Protein AF-A0A852FKB3-F1 (afdb_monomer_lite)

Structure (mmCIF, N/CA/C/O backbone):
data_AF-A0A852FKB3-F1
#
_entry.id   AF-A0A852FKB3-F1
#
loop_
_atom_site.group_PDB
_atom_site.id
_atom_site.type_symbol
_atom_site.label_atom_id
_atom_site.label_alt_id
_atom_site.label_comp_id
_atom_site.label_asym_id
_atom_site.label_entity_id
_atom_site.label_seq_id
_atom_site.pdbx_PDB_ins_code
_atom_site.Cartn_x
_atom_site.Cartn_y
_atom_site.Cartn_z
_atom_site.occupancy
_atom_site.B_iso_or_equiv
_atom_site.auth_seq_id
_atom_site.auth_comp_id
_atom_site.auth_asym_id
_atom_site.auth_atom_id
_atom_site.pdbx_PDB_model_num
ATOM 1 N N . ASN A 1 1 ? 37.878 -16.060 6.866 1.00 50.75 1 ASN A N 1
ATOM 2 C CA . ASN A 1 1 ? 37.400 -15.681 5.515 1.00 50.75 1 ASN A CA 1
ATOM 3 C C . ASN A 1 1 ? 38.304 -16.117 4.361 1.00 50.75 1 ASN A C 1
ATOM 5 O O . ASN A 1 1 ? 37.855 -16.033 3.235 1.00 50.75 1 ASN A O 1
ATOM 9 N N . SER A 1 2 ? 39.530 -16.611 4.567 1.00 60.09 2 SER A N 1
ATOM 10 C CA . SER A 1 2 ? 40.421 -17.015 3.458 1.00 60.09 2 SER A CA 1
ATOM 11 C C . SER A 1 2 ? 40.068 -18.364 2.807 1.00 60.09 2 SER A C 1
ATOM 13 O O . SER A 1 2 ? 40.271 -18.538 1.611 1.00 60.09 2 SER A O 1
ATOM 15 N N . GLU A 1 3 ? 39.513 -19.315 3.564 1.00 57.53 3 GLU A N 1
ATOM 16 C CA . GLU A 1 3 ? 39.161 -20.655 3.058 1.00 57.53 3 GLU A CA 1
ATOM 17 C C . GLU A 1 3 ? 37.983 -20.648 2.070 1.00 57.53 3 GLU A C 1
ATOM 19 O O . GLU A 1 3 ? 38.011 -21.345 1.053 1.00 57.53 3 GLU A O 1
ATOM 24 N N . SER A 1 4 ? 36.963 -19.825 2.337 1.00 65.38 4 SER A N 1
ATOM 25 C CA . SER A 1 4 ? 35.819 -19.630 1.439 1.00 65.38 4 SER A CA 1
ATOM 26 C C . SER A 1 4 ? 36.245 -19.024 0.105 1.00 65.38 4 SER A C 1
ATOM 28 O O . SER A 1 4 ? 35.760 -19.437 -0.948 1.00 65.38 4 SER A O 1
ATOM 30 N N . ASP A 1 5 ? 37.193 -18.089 0.147 1.00 76.88 5 ASP A N 1
ATOM 31 C CA . ASP A 1 5 ? 37.686 -17.384 -1.033 1.00 76.88 5 ASP A CA 1
ATOM 32 C C . ASP A 1 5 ? 38.521 -18.315 -1.921 1.00 76.88 5 ASP A C 1
ATOM 34 O O . ASP A 1 5 ? 38.384 -18.287 -3.143 1.00 76.88 5 ASP A O 1
ATOM 38 N N . GLU A 1 6 ? 39.320 -19.205 -1.327 1.00 83.12 6 GLU A N 1
ATOM 39 C CA . GLU A 1 6 ? 40.062 -20.230 -2.070 1.00 83.12 6 GLU A CA 1
ATOM 40 C C . GLU A 1 6 ? 39.146 -21.284 -2.698 1.00 83.12 6 GLU A C 1
ATOM 42 O O . GLU A 1 6 ? 39.349 -21.686 -3.847 1.00 83.12 6 GLU A O 1
ATOM 47 N N . SER A 1 7 ? 38.091 -21.701 -1.990 1.00 85.62 7 SER A N 1
ATOM 48 C CA . SER A 1 7 ? 37.060 -22.560 -2.576 1.00 85.62 7 SER A CA 1
ATOM 49 C C . SER A 1 7 ? 36.382 -21.865 -3.762 1.00 85.62 7 SER A C 1
ATOM 51 O O . SER A 1 7 ? 36.273 -22.446 -4.843 1.00 85.62 7 SER A O 1
ATOM 53 N N . CYS A 1 8 ? 36.005 -20.594 -3.614 1.00 88.25 8 CYS A N 1
ATOM 54 C CA . CYS A 1 8 ? 35.387 -19.802 -4.676 1.00 88.25 8 CYS A CA 1
ATOM 55 C C . CYS A 1 8 ? 36.288 -19.698 -5.922 1.00 88.25 8 CYS A C 1
ATOM 57 O O . CYS A 1 8 ? 35.849 -20.010 -7.032 1.00 88.25 8 CYS A O 1
ATOM 59 N N . LYS A 1 9 ? 37.578 -19.375 -5.750 1.00 90.00 9 LYS A N 1
ATOM 60 C CA . LYS A 1 9 ? 38.551 -19.316 -6.857 1.00 90.00 9 LYS A CA 1
ATOM 61 C C . LYS A 1 9 ? 38.690 -20.641 -7.604 1.00 90.00 9 LYS A C 1
ATOM 63 O O . LYS A 1 9 ? 38.804 -20.634 -8.827 1.00 90.00 9 LYS A O 1
ATOM 68 N N . LYS A 1 10 ? 38.657 -21.781 -6.906 1.00 91.75 10 LYS A N 1
ATOM 69 C CA . LYS A 1 10 ? 38.712 -23.109 -7.546 1.00 91.75 10 LYS A CA 1
ATOM 70 C C . LYS A 1 10 ? 37.495 -23.374 -8.432 1.00 91.75 10 LYS A C 1
ATOM 72 O O . LYS A 1 10 ? 37.651 -23.882 -9.541 1.00 91.75 10 LYS A O 1
ATOM 77 N N . HIS A 1 11 ? 36.299 -22.999 -7.974 1.00 92.62 11 HIS A N 1
ATOM 78 C CA . HIS A 1 11 ? 35.081 -23.126 -8.778 1.00 92.62 11 HIS A CA 1
ATOM 79 C C . HIS A 1 11 ? 35.146 -22.239 -10.028 1.00 92.62 11 HIS 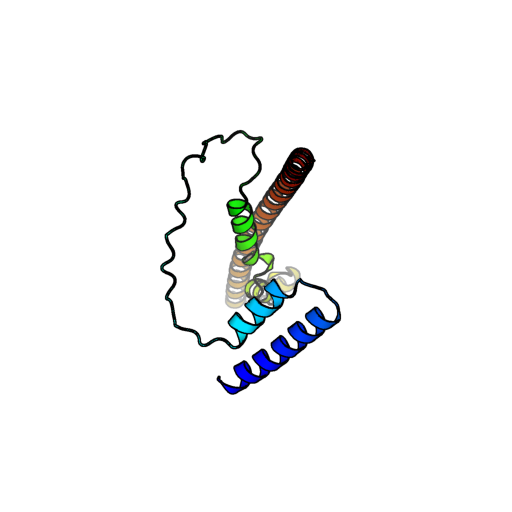A C 1
ATOM 81 O O . HIS A 1 11 ? 34.879 -22.717 -11.129 1.00 92.62 11 HIS A O 1
ATOM 87 N N . LEU A 1 12 ? 35.576 -20.984 -9.879 1.00 95.19 12 LEU A N 1
ATOM 88 C CA . LEU A 1 12 ? 35.768 -20.051 -10.995 1.00 95.19 12 LEU A CA 1
ATOM 89 C C . LEU A 1 12 ? 36.817 -20.552 -12.002 1.00 95.19 12 LEU A C 1
ATOM 91 O O . LEU A 1 12 ? 36.565 -20.523 -13.203 1.00 95.19 12 LEU A O 1
ATOM 95 N N . GLY A 1 13 ? 37.947 -21.096 -11.542 1.00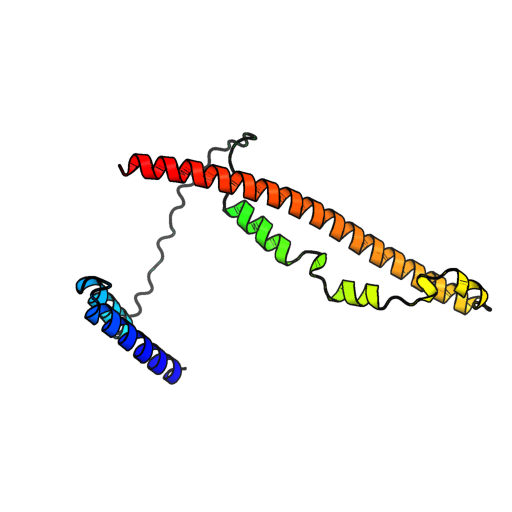 93.88 13 GLY A N 1
ATOM 96 C CA . GLY A 1 13 ? 38.963 -21.685 -12.423 1.00 93.88 13 GLY A CA 1
ATOM 97 C C . GLY A 1 13 ? 38.435 -22.862 -13.250 1.00 93.88 13 GLY A C 1
ATOM 98 O O . GLY A 1 13 ? 38.734 -22.979 -14.442 1.00 93.88 13 GLY A O 1
ATOM 99 N N . ARG A 1 14 ? 37.575 -23.699 -12.654 1.00 96.12 14 ARG A N 1
ATOM 100 C CA . ARG A 1 14 ? 36.894 -24.781 -13.378 1.00 96.12 14 ARG A CA 1
ATOM 101 C C . ARG A 1 14 ? 35.968 -24.241 -14.469 1.00 96.12 14 ARG A C 1
ATOM 103 O O . ARG A 1 14 ? 35.962 -24.787 -15.567 1.00 96.12 14 ARG A O 1
ATOM 110 N N . VAL A 1 15 ? 35.215 -23.175 -14.192 1.00 96.56 15 VAL A N 1
ATOM 111 C CA . VAL A 1 15 ? 34.335 -22.532 -15.186 1.00 96.56 15 VAL A CA 1
ATOM 112 C C . VAL A 1 15 ? 35.143 -21.983 -16.363 1.00 96.56 15 VAL A C 1
ATOM 114 O O . VAL A 1 15 ? 34.789 -22.252 -17.507 1.00 96.56 15 VAL A O 1
ATOM 117 N N . LEU A 1 16 ? 36.260 -21.296 -16.095 1.00 95.94 16 LEU A N 1
ATOM 118 C CA . LEU A 1 16 ? 37.134 -20.771 -17.152 1.00 95.94 16 LEU A CA 1
ATOM 119 C C . LEU A 1 16 ? 37.712 -21.886 -18.034 1.00 95.94 16 LEU A C 1
ATOM 121 O O . LEU A 1 16 ? 37.798 -21.716 -19.244 1.00 95.94 16 LEU A O 1
ATOM 125 N N . SER A 1 17 ? 38.050 -23.038 -17.449 1.00 95.38 17 SER A N 1
ATOM 126 C CA . SER A 1 17 ? 38.540 -24.205 -18.204 1.00 95.38 17 SER A CA 1
ATOM 127 C C . SER A 1 17 ? 37.458 -24.778 -19.127 1.00 95.38 17 SER A C 1
ATOM 129 O O . SER A 1 17 ? 37.714 -25.040 -20.295 1.00 95.38 17 SER A O 1
ATOM 131 N N . ILE A 1 18 ? 36.215 -24.888 -18.642 1.00 95.50 18 ILE A N 1
ATOM 132 C CA . ILE A 1 18 ? 35.078 -25.347 -19.460 1.00 95.50 18 ILE A CA 1
ATOM 133 C C . ILE A 1 18 ? 34.807 -24.382 -20.623 1.00 95.50 18 ILE A C 1
ATOM 135 O O . ILE A 1 18 ? 34.441 -24.814 -21.716 1.00 95.50 18 ILE A O 1
ATOM 139 N N . TRP A 1 19 ? 34.940 -23.074 -20.394 1.00 97.56 19 TRP A N 1
ATOM 140 C CA . TRP A 1 19 ? 34.755 -22.067 -21.440 1.00 97.56 19 TRP A CA 1
ATOM 141 C C . TRP A 1 19 ? 35.850 -22.105 -22.503 1.00 97.56 19 TRP A C 1
ATOM 143 O O . TRP A 1 19 ? 35.532 -21.915 -23.674 1.00 97.56 19 TRP A O 1
ATOM 153 N N . GLU A 1 20 ? 37.091 -22.399 -22.115 1.00 95.19 20 GLU A N 1
ATOM 154 C CA . GLU A 1 20 ? 38.206 -22.613 -23.044 1.00 95.19 20 GLU A CA 1
ATOM 155 C C . GLU A 1 20 ? 37.976 -23.861 -23.908 1.00 95.19 20 GLU A C 1
ATOM 157 O O . GLU A 1 20 ? 37.993 -23.777 -25.134 1.00 95.19 20 GLU A O 1
ATOM 162 N N . GLU A 1 21 ? 37.647 -24.998 -23.281 1.00 94.94 21 GLU A N 1
ATOM 163 C CA . GLU A 1 21 ? 37.381 -26.274 -23.968 1.00 94.94 21 GLU A CA 1
ATOM 164 C C . GLU A 1 21 ? 36.239 -26.181 -24.988 1.00 94.94 21 GLU A C 1
ATOM 166 O O . GLU A 1 21 ? 36.242 -26.874 -26.005 1.00 94.94 21 GLU A O 1
ATOM 171 N N . ARG A 1 22 ? 35.240 -25.339 -24.708 1.00 96.56 22 ARG A N 1
ATOM 172 C CA . ARG A 1 22 ? 34.060 -25.138 -25.562 1.00 96.56 22 ARG A CA 1
ATOM 173 C C . ARG A 1 22 ? 34.172 -23.926 -26.481 1.00 96.56 22 ARG A C 1
ATOM 175 O O . ARG A 1 22 ? 33.200 -23.626 -27.170 1.00 96.56 22 ARG A O 1
ATOM 182 N N . SER A 1 23 ? 35.307 -23.227 -26.458 1.00 90.81 23 SER A N 1
ATOM 183 C CA . SER A 1 23 ? 35.542 -21.999 -27.226 1.00 90.81 23 SER A CA 1
ATOM 184 C C . SER A 1 23 ? 34.408 -20.972 -27.070 1.00 90.81 23 SER A C 1
ATOM 186 O O . SER A 1 23 ? 33.965 -20.363 -28.037 1.00 90.81 23 SER A O 1
ATOM 188 N N . VAL A 1 24 ? 33.900 -20.804 -25.841 1.00 94.94 24 VAL A N 1
ATOM 189 C CA . VAL A 1 24 ? 32.808 -19.856 -25.527 1.00 94.94 24 VAL A CA 1
ATOM 190 C C . VAL A 1 24 ? 33.296 -18.410 -25.623 1.00 94.94 24 VAL A C 1
ATOM 192 O O . VAL A 1 24 ? 32.536 -17.518 -25.990 1.00 94.94 24 VAL A O 1
ATOM 195 N N . TYR A 1 25 ? 34.569 -18.191 -25.291 1.00 94.56 25 TYR A N 1
ATOM 196 C CA . TYR A 1 25 ? 35.255 -16.909 -25.377 1.00 94.56 25 TYR A CA 1
ATOM 197 C C . TYR A 1 25 ? 36.635 -17.097 -26.009 1.00 94.56 25 TYR A C 1
ATOM 199 O O . TYR A 1 25 ? 37.229 -18.171 -25.904 1.00 94.56 25 TYR A O 1
ATOM 207 N N . GLU A 1 26 ? 37.154 -16.030 -26.614 1.00 91.94 26 GLU A N 1
ATOM 208 C CA . GLU A 1 26 ? 38.517 -15.976 -27.147 1.00 91.94 26 GLU A CA 1
ATOM 209 C C . GLU A 1 26 ? 39.566 -16.181 -26.044 1.00 91.94 26 GLU A C 1
ATOM 211 O O . GLU A 1 26 ? 39.414 -15.691 -24.918 1.00 91.94 26 GLU A O 1
ATOM 216 N N . ASN A 1 27 ? 40.666 -16.859 -26.386 1.00 90.31 27 ASN A N 1
ATOM 217 C CA . ASN A 1 27 ? 41.734 -17.193 -25.435 1.00 90.31 27 ASN A CA 1
ATOM 218 C C . ASN A 1 27 ? 42.321 -15.948 -24.747 1.00 90.31 27 ASN A C 1
ATOM 220 O O . ASN A 1 27 ? 42.579 -15.974 -23.545 1.00 90.31 27 ASN A O 1
ATOM 224 N N . ASP A 1 28 ? 42.433 -14.826 -25.464 1.00 88.19 28 ASP A N 1
ATOM 225 C CA . ASP A 1 28 ? 42.941 -13.560 -24.918 1.00 88.19 28 ASP A CA 1
ATOM 226 C C . ASP A 1 28 ? 42.072 -13.008 -23.776 1.00 88.19 28 ASP A C 1
ATOM 228 O O . ASP A 1 28 ? 42.573 -12.365 -22.850 1.00 88.19 28 ASP A O 1
ATOM 232 N N . VAL A 1 29 ? 40.759 -13.255 -23.826 1.00 90.25 29 VAL A N 1
ATOM 233 C CA . VAL A 1 29 ? 39.810 -12.842 -22.783 1.00 90.25 29 VAL A CA 1
ATOM 234 C C . VAL A 1 29 ? 39.898 -13.790 -21.589 1.00 90.25 29 VAL A C 1
ATOM 236 O O . VAL A 1 29 ? 39.912 -13.344 -20.439 1.00 90.25 29 VAL A O 1
ATOM 239 N N . LEU A 1 30 ? 39.999 -15.097 -21.845 1.00 92.88 30 LEU A N 1
ATOM 240 C CA . LEU A 1 30 ? 40.124 -16.112 -20.797 1.00 92.88 30 LEU A CA 1
ATOM 241 C C . LEU A 1 30 ? 41.428 -15.956 -20.001 1.00 92.88 30 LEU A C 1
ATOM 243 O O . LEU A 1 30 ? 41.406 -16.064 -18.772 1.00 92.88 30 LEU A O 1
ATOM 247 N N . GLU A 1 31 ? 42.532 -15.602 -20.659 1.00 90.69 31 GLU A N 1
ATOM 248 C CA . GLU A 1 31 ? 43.812 -15.315 -20.003 1.00 90.69 31 GLU A CA 1
ATOM 249 C C . GLU A 1 31 ? 43.751 -14.070 -19.104 1.00 90.69 31 GLU A C 1
ATOM 251 O O . GLU A 1 31 ? 44.226 -14.101 -17.966 1.00 90.69 31 GLU A O 1
ATOM 256 N N . GLN A 1 32 ? 43.078 -12.996 -19.535 1.00 88.50 32 GLN A N 1
ATOM 257 C CA . GLN A 1 32 ? 42.864 -11.812 -18.688 1.00 88.50 32 GLN A CA 1
ATOM 258 C C . GLN A 1 32 ? 42.047 -12.140 -17.431 1.00 88.50 32 GLN A C 1
ATOM 260 O O . GLN A 1 32 ? 42.351 -11.652 -16.338 1.00 88.50 32 GLN A O 1
ATOM 265 N N . LEU A 1 33 ? 41.028 -12.995 -17.558 1.00 91.69 33 LEU A N 1
ATOM 266 C CA . LEU A 1 33 ? 40.205 -13.435 -16.430 1.00 91.69 33 LEU A CA 1
ATOM 267 C C . LEU A 1 33 ? 40.992 -14.327 -15.462 1.00 91.69 33 LEU A C 1
ATOM 269 O O . LEU A 1 33 ? 40.899 -14.137 -14.246 1.00 91.69 33 LEU A O 1
ATOM 273 N N . ARG A 1 34 ? 41.818 -15.248 -15.975 1.00 91.12 34 ARG A N 1
ATOM 274 C CA . ARG A 1 34 ? 42.749 -16.049 -15.160 1.00 91.12 34 ARG A CA 1
ATOM 275 C C . ARG A 1 34 ? 43.730 -15.156 -14.408 1.00 91.12 34 ARG A C 1
ATOM 277 O O . ARG A 1 34 ? 43.932 -15.342 -13.206 1.00 91.12 34 ARG A O 1
ATOM 284 N N . GLN A 1 35 ? 44.275 -14.142 -15.075 1.00 89.06 35 GLN A N 1
ATOM 285 C CA . GLN A 1 35 ? 45.179 -13.176 -14.461 1.00 89.06 35 GLN A CA 1
ATOM 286 C C . GLN A 1 35 ? 44.479 -12.316 -13.400 1.00 89.06 35 GLN A C 1
ATOM 288 O O . GLN A 1 35 ? 45.076 -12.016 -12.373 1.00 89.06 35 GLN A O 1
ATOM 293 N N . ALA A 1 36 ? 43.207 -11.959 -13.573 1.00 85.62 36 ALA A N 1
ATOM 294 C CA . ALA A 1 36 ? 42.441 -11.251 -12.546 1.00 85.62 36 ALA A CA 1
ATOM 295 C C . ALA A 1 36 ? 42.093 -12.135 -11.328 1.00 85.62 36 ALA A C 1
ATOM 297 O O . ALA A 1 36 ? 41.944 -11.622 -10.213 1.00 85.62 36 ALA A O 1
ATOM 298 N N . LEU A 1 37 ? 41.954 -13.449 -11.538 1.00 87.50 37 LEU A N 1
ATOM 299 C CA . LEU A 1 37 ? 41.587 -14.425 -10.510 1.00 87.50 37 LEU A CA 1
ATOM 300 C C . LEU A 1 37 ? 42.784 -14.872 -9.654 1.00 87.50 37 LEU A C 1
ATOM 302 O O . LEU A 1 37 ? 42.647 -15.013 -8.436 1.00 87.50 37 LEU A O 1
ATOM 306 N N . TYR A 1 38 ? 43.944 -15.074 -10.287 1.00 85.44 38 TYR A N 1
ATOM 307 C CA . TYR A 1 38 ? 45.161 -15.598 -9.652 1.00 85.44 38 TYR A CA 1
ATOM 308 C C . TYR A 1 38 ? 46.318 -14.598 -9.581 1.00 85.44 38 TYR A C 1
ATOM 310 O O . TYR A 1 38 ? 47.294 -14.844 -8.874 1.00 85.44 38 TYR A O 1
ATOM 318 N N . GLY A 1 39 ? 46.236 -13.481 -10.301 1.00 78.88 39 GLY A N 1
ATOM 319 C CA . GLY A 1 39 ? 47.260 -12.446 -10.277 1.00 78.88 39 GLY A CA 1
ATOM 320 C C . GLY A 1 39 ? 47.314 -11.739 -8.929 1.00 78.88 39 GLY A C 1
ATOM 321 O O . GLY A 1 39 ? 46.294 -11.466 -8.291 1.00 78.88 39 GLY A O 1
ATOM 322 N N . ASP A 1 40 ? 48.534 -11.429 -8.502 1.00 61.12 40 ASP A N 1
ATOM 323 C CA . ASP A 1 40 ? 48.782 -10.723 -7.255 1.00 61.12 40 ASP A CA 1
ATOM 324 C C . ASP A 1 40 ? 48.168 -9.315 -7.328 1.00 61.12 40 ASP A C 1
ATOM 326 O O . ASP A 1 40 ? 48.538 -8.482 -8.168 1.00 61.12 40 ASP A O 1
ATOM 330 N N . ARG A 1 41 ? 47.172 -9.048 -6.476 1.00 61.38 41 ARG A N 1
ATOM 331 C CA . ARG A 1 41 ? 46.507 -7.746 -6.427 1.00 61.38 41 ARG A CA 1
ATOM 332 C C . ARG A 1 41 ? 47.468 -6.741 -5.803 1.00 61.38 41 ARG A C 1
ATOM 334 O O . ARG A 1 41 ? 47.382 -6.445 -4.612 1.00 61.38 41 ARG A O 1
ATOM 341 N N . LYS A 1 42 ? 48.300 -6.088 -6.621 1.00 52.47 42 LYS A N 1
ATOM 342 C CA . LYS A 1 42 ? 48.744 -4.734 -6.269 1.00 52.47 42 LYS A CA 1
ATOM 343 C C . LYS A 1 42 ? 47.475 -3.910 -6.123 1.00 52.47 42 LYS A C 1
ATOM 345 O O . LYS A 1 42 ? 46.787 -3.664 -7.112 1.00 52.47 42 LYS A O 1
ATOM 350 N N . VAL A 1 43 ? 47.150 -3.521 -4.891 1.00 50.84 43 VAL A N 1
ATOM 351 C CA . VAL A 1 43 ? 46.038 -2.620 -4.578 1.00 50.84 43 VAL A CA 1
ATOM 352 C C . VAL A 1 43 ? 46.351 -1.261 -5.204 1.00 50.84 43 VAL A C 1
ATOM 354 O O . VAL A 1 43 ? 46.771 -0.316 -4.544 1.00 50.84 43 VAL A O 1
ATOM 357 N N . ARG A 1 44 ? 46.160 -1.144 -6.519 1.00 48.62 44 ARG A N 1
ATOM 358 C CA . ARG A 1 44 ? 45.902 0.136 -7.154 1.00 48.62 44 ARG A CA 1
ATOM 359 C C . ARG A 1 44 ? 44.512 0.508 -6.680 1.00 48.62 44 ARG A C 1
ATOM 361 O O . ARG A 1 44 ? 43.517 0.058 -7.242 1.00 48.62 44 ARG A O 1
ATOM 368 N N . LYS A 1 45 ? 44.452 1.304 -5.609 1.00 44.66 45 LYS A N 1
ATOM 369 C CA . LYS A 1 45 ? 43.296 2.158 -5.355 1.00 44.66 45 LYS A CA 1
ATOM 370 C C . LYS A 1 45 ? 43.080 2.930 -6.650 1.00 44.66 45 LYS A C 1
ATOM 372 O O . LYS A 1 45 ? 43.852 3.826 -6.976 1.00 44.66 45 LYS A O 1
ATOM 377 N N . ARG A 1 46 ? 42.112 2.486 -7.447 1.00 42.38 46 ARG A N 1
ATOM 378 C CA . ARG A 1 46 ? 41.647 3.220 -8.612 1.00 42.38 46 ARG A CA 1
ATOM 379 C C . ARG A 1 46 ? 41.047 4.487 -8.016 1.00 42.38 46 ARG A C 1
ATOM 381 O O . ARG A 1 46 ? 40.001 4.420 -7.377 1.00 42.38 46 ARG A O 1
ATOM 388 N N . THR A 1 47 ? 41.762 5.604 -8.103 1.00 45.25 47 THR A N 1
ATOM 389 C CA . THR A 1 47 ? 41.135 6.906 -7.910 1.00 45.25 47 THR A CA 1
ATOM 390 C C . THR A 1 47 ? 40.073 6.964 -8.992 1.00 45.25 47 THR A C 1
ATOM 392 O O . THR A 1 47 ? 40.404 6.978 -10.177 1.00 45.25 47 THR A O 1
ATOM 395 N N . TYR A 1 48 ? 38.810 6.846 -8.597 1.00 37.28 48 TYR A N 1
ATOM 396 C CA . TYR A 1 48 ? 37.714 7.175 -9.485 1.00 37.28 48 TYR A CA 1
ATOM 397 C C . TYR A 1 48 ? 37.925 8.646 -9.837 1.00 37.28 48 TYR A C 1
ATOM 399 O O . TYR A 1 48 ? 37.741 9.514 -8.984 1.00 37.28 48 TYR A O 1
ATOM 407 N N . GLU A 1 49 ? 38.368 8.937 -11.060 1.00 47.00 49 GLU A N 1
ATOM 408 C CA . GLU A 1 49 ? 37.995 10.217 -11.640 1.00 47.00 49 GLU A CA 1
ATOM 409 C C . GLU A 1 49 ? 36.473 10.222 -11.600 1.00 47.00 49 GLU A C 1
ATOM 411 O O . GLU A 1 49 ? 35.825 9.312 -12.127 1.00 47.00 49 GLU A O 1
ATOM 416 N N . GLN A 1 50 ? 35.917 11.176 -10.850 1.00 44.09 50 GLN A N 1
ATOM 417 C CA . GLN A 1 50 ? 34.497 11.470 -10.897 1.00 44.09 50 GLN A CA 1
ATOM 418 C C . GLN A 1 50 ? 34.121 11.508 -12.371 1.00 44.09 50 GLN A C 1
ATOM 420 O O . GLN A 1 50 ? 34.696 12.285 -13.136 1.00 44.09 50 GLN A O 1
ATOM 425 N N . ILE A 1 51 ? 33.194 10.638 -12.769 1.00 49.44 51 ILE A N 1
ATOM 426 C CA . ILE A 1 51 ? 32.508 10.786 -14.041 1.00 49.44 51 ILE A CA 1
ATOM 427 C C . ILE A 1 51 ? 31.971 12.212 -13.995 1.00 49.44 51 ILE A C 1
ATOM 429 O O . ILE A 1 51 ? 31.097 12.513 -13.181 1.00 49.44 51 ILE A O 1
ATOM 433 N N . LYS A 1 52 ? 32.561 13.113 -14.787 1.00 44.03 52 LYS A N 1
ATOM 434 C CA . LYS A 1 52 ? 31.947 14.404 -15.053 1.00 44.03 52 LYS A CA 1
ATOM 435 C C . LYS A 1 52 ? 30.667 14.055 -15.783 1.00 44.03 52 LYS A C 1
ATOM 437 O O . LYS A 1 52 ? 30.693 13.738 -16.968 1.00 44.03 52 LYS A O 1
ATOM 442 N N . VAL A 1 53 ? 29.578 13.996 -15.026 1.00 42.88 53 VAL A N 1
ATOM 443 C CA . VAL A 1 53 ? 28.244 14.068 -15.591 1.00 42.88 53 VAL A CA 1
ATOM 444 C C . VAL A 1 53 ? 28.256 15.400 -16.315 1.00 42.88 53 VAL A C 1
ATOM 446 O O . VAL A 1 53 ? 28.395 16.446 -15.685 1.00 42.88 53 VAL A O 1
ATOM 449 N N . ASP A 1 54 ? 28.285 15.354 -17.639 1.00 35.25 54 ASP A N 1
ATOM 450 C CA . ASP A 1 54 ? 28.110 16.552 -18.432 1.00 35.25 54 ASP A CA 1
ATOM 451 C C . ASP A 1 54 ? 26.670 17.006 -18.162 1.00 35.25 54 ASP A C 1
ATOM 453 O O . ASP A 1 54 ? 25.710 16.461 -18.707 1.00 35.25 54 ASP A O 1
ATOM 457 N N . GLU A 1 55 ? 26.507 17.940 -17.223 1.00 46.72 55 GLU A N 1
ATOM 458 C CA . GLU A 1 55 ? 25.221 18.538 -16.838 1.00 46.72 55 GLU A CA 1
ATOM 459 C C . GLU A 1 55 ? 24.562 19.284 -18.018 1.00 46.72 55 GLU A C 1
ATOM 461 O O . GLU A 1 55 ? 23.424 19.739 -17.920 1.00 46.72 55 GLU A O 1
ATOM 466 N N . ASN A 1 56 ? 25.235 19.369 -19.170 1.00 44.59 56 ASN A N 1
ATOM 467 C CA . ASN A 1 56 ? 24.815 20.129 -20.338 1.00 44.59 56 ASN A CA 1
ATOM 468 C C . ASN A 1 56 ? 23.997 19.343 -21.383 1.00 44.59 56 ASN A C 1
ATOM 470 O O . ASN A 1 56 ? 23.898 19.757 -22.537 1.00 44.59 56 ASN A O 1
ATOM 474 N N . ASN A 1 57 ? 23.345 18.244 -20.999 1.00 41.56 57 ASN A N 1
ATOM 475 C CA . ASN A 1 57 ? 22.147 17.800 -21.726 1.00 41.56 57 ASN A CA 1
ATOM 476 C C . ASN A 1 57 ? 20.923 17.647 -20.815 1.00 41.56 57 ASN A C 1
ATOM 478 O O . ASN A 1 57 ? 20.012 16.868 -21.089 1.00 41.56 57 ASN A O 1
ATOM 482 N N . CYS A 1 58 ? 20.884 18.430 -19.735 1.00 38.91 58 CYS A N 1
ATOM 483 C CA . CYS A 1 58 ? 19.651 18.745 -19.034 1.00 38.91 58 CYS A CA 1
ATOM 484 C C . CYS A 1 58 ? 18.959 19.890 -19.788 1.00 38.91 58 CYS A C 1
ATOM 486 O O . CYS A 1 58 ? 19.089 21.062 -19.444 1.00 38.91 58 CYS A O 1
ATOM 488 N N . SER A 1 59 ? 18.257 19.566 -20.875 1.00 38.75 59 SER A N 1
ATOM 489 C CA . SER A 1 59 ? 17.246 20.494 -21.380 1.00 38.75 59 SER A CA 1
ATOM 490 C C . SER A 1 59 ? 16.075 20.472 -20.393 1.00 38.75 59 SER A C 1
ATOM 492 O O . SER A 1 59 ? 15.492 19.403 -20.204 1.00 38.75 59 SER A O 1
ATOM 494 N N . PRO A 1 60 ? 15.674 21.603 -19.783 1.00 42.91 60 PRO A N 1
ATOM 495 C CA . PRO A 1 60 ? 14.425 21.681 -19.047 1.00 42.91 60 PRO A CA 1
ATOM 496 C C . PRO A 1 60 ? 13.299 21.731 -20.083 1.00 42.91 60 PRO A C 1
ATOM 498 O O . PRO A 1 60 ? 12.781 22.789 -20.434 1.00 42.91 60 PRO A O 1
ATOM 501 N N . ARG A 1 61 ? 12.957 20.574 -20.644 1.00 39.62 61 ARG A N 1
ATOM 502 C CA . ARG A 1 61 ? 11.714 20.392 -21.380 1.00 39.62 61 ARG A CA 1
ATOM 503 C C . ARG A 1 61 ? 10.822 19.503 -20.542 1.00 39.62 61 ARG A C 1
ATOM 505 O O . ARG A 1 61 ? 10.722 18.306 -20.740 1.00 39.62 61 ARG A O 1
ATOM 512 N N . SER A 1 62 ? 10.139 20.137 -19.599 1.00 38.66 62 SER A N 1
ATOM 513 C CA . SER A 1 62 ? 8.878 19.625 -19.079 1.00 38.66 62 SER A CA 1
ATOM 514 C C . SER A 1 62 ? 7.828 19.817 -20.177 1.00 38.66 62 SER A C 1
ATOM 516 O O . SER A 1 62 ? 6.979 20.703 -20.096 1.00 38.66 62 SER A O 1
ATOM 518 N N . SER A 1 63 ? 7.946 19.062 -21.271 1.00 42.28 63 SER A N 1
ATOM 519 C CA . SER A 1 63 ? 6.832 18.875 -22.191 1.00 42.28 63 SER A CA 1
ATOM 520 C C . SER A 1 63 ? 6.034 17.657 -21.700 1.00 42.28 63 SER A C 1
ATOM 522 O O . SER A 1 63 ? 6.643 16.710 -21.207 1.00 42.28 63 SER A O 1
ATOM 524 N N . PRO A 1 64 ? 4.693 17.623 -21.810 1.00 50.47 64 PRO A N 1
ATOM 525 C CA . PRO A 1 64 ? 3.875 16.487 -21.349 1.00 50.47 64 PRO A CA 1
ATOM 526 C C . PRO A 1 64 ? 4.149 15.157 -22.078 1.00 50.47 64 PRO A C 1
ATOM 528 O O . PRO A 1 64 ? 3.433 14.185 -21.863 1.00 50.47 64 PRO A O 1
ATOM 531 N N . THR A 1 65 ? 5.127 15.137 -22.985 1.00 46.69 65 THR A N 1
ATOM 532 C CA . THR A 1 65 ? 5.366 14.084 -23.977 1.00 46.69 65 THR A CA 1
ATOM 533 C C . THR A 1 65 ? 6.726 13.409 -23.812 1.00 46.69 65 THR A C 1
ATOM 535 O O . THR A 1 65 ? 6.964 12.394 -24.466 1.00 46.69 65 THR A O 1
ATOM 538 N N . ASP A 1 66 ? 7.612 13.956 -22.974 1.00 57.00 66 ASP A N 1
ATOM 539 C CA . ASP A 1 66 ? 8.937 13.385 -22.742 1.00 57.00 66 ASP A CA 1
ATOM 540 C C . ASP A 1 66 ? 8.838 12.216 -21.740 1.00 57.00 66 ASP A C 1
ATOM 542 O O . ASP A 1 66 ? 8.150 12.341 -20.721 1.00 57.00 66 ASP A O 1
ATOM 546 N N . PRO A 1 67 ? 9.473 11.058 -22.016 1.00 59.47 67 PRO A N 1
ATOM 547 C CA . PRO A 1 67 ? 9.370 9.886 -21.154 1.00 59.47 67 PRO A CA 1
ATOM 548 C C . PRO A 1 67 ? 9.902 10.161 -19.743 1.00 59.47 67 PRO A C 1
ATOM 550 O O . PRO A 1 67 ? 10.863 10.922 -19.588 1.00 59.47 67 PRO A O 1
ATOM 553 N N . PRO A 1 68 ? 9.338 9.501 -18.713 1.00 73.06 68 PRO A N 1
ATOM 554 C CA . PRO A 1 68 ? 9.841 9.621 -17.350 1.00 73.06 68 PRO A CA 1
ATOM 555 C C . PRO A 1 68 ? 11.319 9.222 -17.296 1.00 73.06 68 PRO A C 1
ATOM 557 O O . PRO A 1 68 ? 11.724 8.224 -17.903 1.00 73.06 68 PRO A O 1
ATOM 560 N N . GLN A 1 69 ? 12.134 9.990 -16.568 1.00 83.94 69 GLN A N 1
ATOM 561 C CA . GLN A 1 69 ? 13.547 9.654 -16.416 1.00 83.94 69 GLN A CA 1
ATOM 562 C C . GLN A 1 69 ? 13.690 8.314 -15.685 1.00 83.94 69 GLN A C 1
ATOM 564 O O . GLN A 1 69 ? 12.948 8.015 -14.748 1.00 83.94 69 GLN A O 1
ATOM 569 N N . THR A 1 70 ? 14.692 7.512 -16.066 1.00 88.62 70 THR A N 1
ATOM 570 C CA . THR A 1 70 ? 14.986 6.222 -15.415 1.00 88.62 70 THR A CA 1
ATOM 571 C C . THR A 1 70 ? 15.137 6.369 -13.897 1.00 88.62 70 THR A C 1
ATOM 573 O O . THR A 1 70 ? 14.701 5.505 -13.143 1.00 88.62 70 THR A O 1
ATOM 576 N N . THR A 1 71 ? 15.723 7.477 -13.438 1.00 90.62 71 THR A N 1
ATOM 577 C CA . THR A 1 71 ? 15.892 7.806 -12.016 1.00 90.62 71 THR A CA 1
ATOM 578 C C . THR A 1 71 ? 14.569 8.009 -11.287 1.00 90.62 71 THR A C 1
ATOM 580 O O . THR A 1 71 ? 14.435 7.557 -10.151 1.00 90.62 71 THR A O 1
ATOM 583 N N . ASP A 1 72 ? 13.589 8.639 -11.934 1.00 90.44 72 ASP A N 1
ATOM 584 C CA . ASP A 1 72 ? 12.267 8.880 -11.352 1.00 90.44 72 ASP A CA 1
ATOM 585 C C . ASP A 1 72 ? 11.479 7.574 -11.253 1.00 90.44 72 ASP A C 1
ATOM 587 O O . ASP A 1 72 ? 10.824 7.315 -10.246 1.00 90.44 72 ASP A O 1
ATOM 591 N N . LEU A 1 73 ? 11.602 6.706 -12.263 1.00 92.19 73 LEU A N 1
ATOM 592 C CA . LEU A 1 73 ? 10.996 5.378 -12.238 1.00 92.19 73 LEU A CA 1
ATOM 593 C C . LEU A 1 73 ? 11.595 4.493 -11.135 1.00 92.19 73 LEU A C 1
ATOM 595 O O . LEU A 1 73 ? 10.852 3.832 -10.414 1.00 92.19 73 LEU A O 1
ATOM 599 N N . ILE A 1 74 ? 12.924 4.491 -10.981 1.00 93.31 74 ILE A N 1
ATOM 600 C CA . ILE A 1 74 ? 13.600 3.756 -9.900 1.00 93.31 74 ILE A CA 1
ATOM 601 C C . ILE A 1 74 ? 13.121 4.256 -8.538 1.00 93.31 74 ILE A C 1
ATOM 603 O O . ILE A 1 74 ? 12.807 3.442 -7.674 1.00 93.31 74 ILE A O 1
ATOM 607 N N . ARG A 1 75 ? 13.030 5.579 -8.355 1.00 92.69 75 ARG A N 1
ATOM 608 C CA . ARG A 1 75 ? 12.534 6.168 -7.109 1.00 92.69 75 ARG A CA 1
ATOM 609 C C . ARG A 1 75 ? 11.105 5.714 -6.810 1.00 92.69 75 ARG A C 1
ATOM 611 O O . ARG A 1 75 ? 10.865 5.199 -5.726 1.00 92.69 75 ARG A O 1
ATOM 618 N N . ALA A 1 76 ? 10.196 5.826 -7.778 1.00 91.88 76 ALA A N 1
ATOM 619 C CA . ALA A 1 76 ? 8.804 5.414 -7.607 1.00 91.88 76 ALA A CA 1
ATOM 620 C C . ALA A 1 76 ? 8.668 3.911 -7.284 1.00 91.88 76 ALA A C 1
ATOM 622 O O . ALA A 1 76 ? 7.812 3.514 -6.496 1.00 91.88 76 ALA A O 1
ATOM 623 N N . LEU A 1 77 ? 9.530 3.060 -7.857 1.00 92.44 77 LEU A N 1
ATOM 624 C CA . LEU A 1 77 ? 9.579 1.630 -7.533 1.00 92.44 77 LEU A CA 1
ATOM 625 C C . LEU A 1 77 ? 10.073 1.370 -6.102 1.00 92.44 77 LEU A C 1
ATOM 627 O O . LEU A 1 77 ? 9.504 0.527 -5.416 1.00 92.44 77 LEU A O 1
ATOM 631 N N . GLN A 1 78 ? 11.101 2.091 -5.649 1.00 92.31 78 GLN A N 1
ATOM 632 C CA . GLN A 1 78 ? 11.641 1.972 -4.289 1.00 92.31 78 GLN A CA 1
ATOM 633 C C . GLN A 1 78 ? 10.662 2.483 -3.226 1.00 92.31 78 GLN A C 1
ATOM 635 O O . GLN A 1 78 ? 10.529 1.884 -2.162 1.00 92.31 78 GLN A O 1
ATOM 640 N N . GLU A 1 79 ? 9.952 3.575 -3.506 1.00 89.31 79 GLU A N 1
ATOM 641 C CA . GLU A 1 79 ? 8.920 4.110 -2.611 1.00 89.31 79 GLU A CA 1
ATOM 642 C C . GLU A 1 79 ? 7.791 3.089 -2.395 1.00 89.31 79 GLU A C 1
ATOM 644 O O . GLU A 1 79 ? 7.314 2.922 -1.271 1.00 89.31 79 GLU A O 1
ATOM 649 N N . LEU A 1 80 ? 7.444 2.317 -3.432 1.00 88.81 80 LEU A N 1
ATOM 650 C CA . LEU A 1 80 ? 6.423 1.274 -3.352 1.00 88.81 80 LEU A CA 1
ATOM 651 C C . LEU A 1 80 ? 6.823 0.068 -2.477 1.00 88.81 80 LEU A C 1
ATOM 653 O O . LEU A 1 80 ? 5.944 -0.655 -2.011 1.00 88.81 80 LEU A O 1
ATOM 657 N N . GLU A 1 81 ? 8.113 -0.162 -2.205 1.00 86.81 81 GLU A N 1
ATOM 658 C CA . GLU A 1 81 ? 8.541 -1.233 -1.284 1.00 86.81 81 GLU A CA 1
ATOM 659 C C . GLU A 1 81 ? 8.077 -0.982 0.159 1.00 86.81 81 GLU A C 1
ATOM 661 O O . GLU A 1 81 ? 7.885 -1.928 0.919 1.00 86.81 81 GLU A O 1
ATOM 666 N N . ASN A 1 82 ? 7.836 0.282 0.525 1.00 84.25 82 ASN A N 1
ATOM 667 C CA . ASN A 1 82 ? 7.379 0.693 1.856 1.00 84.25 82 ASN A CA 1
ATOM 668 C C . ASN A 1 82 ? 5.875 1.023 1.886 1.00 84.25 82 ASN A C 1
ATOM 670 O O . ASN A 1 82 ? 5.412 1.802 2.723 1.00 84.25 82 ASN A O 1
ATOM 674 N N . ALA A 1 83 ? 5.111 0.465 0.947 1.00 89.44 83 ALA A N 1
ATOM 675 C CA . ALA A 1 83 ? 3.698 0.760 0.786 1.00 89.44 83 ALA A CA 1
ATOM 676 C C . ALA A 1 83 ? 2.833 0.262 1.960 1.00 89.44 83 ALA A C 1
ATOM 678 O O . ALA A 1 83 ? 3.184 -0.678 2.676 1.00 89.44 83 ALA A O 1
ATOM 679 N N . ALA A 1 84 ? 1.666 0.886 2.140 1.00 85.25 84 ALA A N 1
ATOM 680 C CA . ALA A 1 84 ? 0.743 0.604 3.240 1.00 85.25 84 ALA A CA 1
ATOM 681 C C . ALA A 1 84 ? 0.281 -0.861 3.265 1.00 85.25 84 ALA A C 1
ATOM 683 O O . ALA A 1 84 ? 0.167 -1.457 4.332 1.00 85.25 84 ALA A O 1
ATOM 684 N N . SER A 1 85 ? 0.079 -1.460 2.092 1.00 86.56 85 SER A N 1
ATOM 685 C CA . SER A 1 85 ? -0.273 -2.873 1.926 1.00 86.56 85 SER A CA 1
ATOM 686 C C . SER A 1 85 ? 0.805 -3.851 2.410 1.00 86.56 85 SER A C 1
ATOM 688 O O . SER A 1 85 ? 0.491 -5.004 2.707 1.00 86.56 85 SER A O 1
ATOM 690 N N . G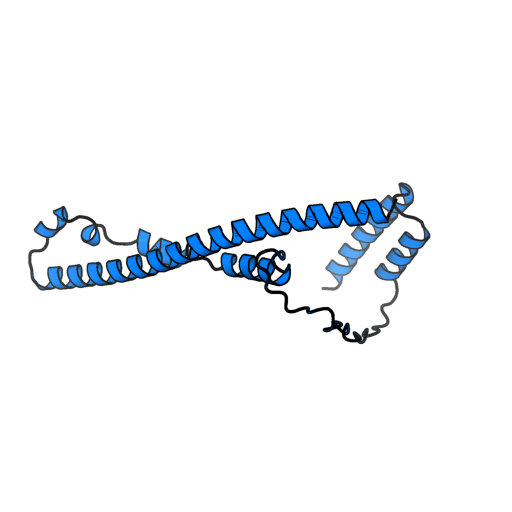LY A 1 86 ? 2.064 -3.412 2.507 1.00 87.56 86 GLY A N 1
ATOM 691 C CA . GLY A 1 86 ? 3.172 -4.191 3.065 1.00 87.56 86 GLY A CA 1
ATOM 692 C C . GLY A 1 86 ? 3.296 -4.099 4.592 1.00 87.56 86 GLY A C 1
ATOM 693 O O . GLY A 1 86 ? 4.103 -4.819 5.182 1.00 87.56 86 GLY A O 1
ATOM 694 N N . ASP A 1 87 ? 2.510 -3.238 5.249 1.00 92.62 87 ASP A N 1
ATOM 695 C CA . ASP A 1 87 ? 2.578 -2.984 6.691 1.00 92.62 87 ASP A CA 1
ATOM 696 C C . ASP A 1 87 ? 1.896 -4.107 7.494 1.00 92.62 87 ASP A C 1
ATOM 698 O O . ASP A 1 87 ? 0.746 -4.016 7.940 1.00 92.62 87 ASP A O 1
ATOM 702 N N . ALA A 1 88 ? 2.632 -5.204 7.687 1.00 93.12 88 ALA A N 1
ATOM 703 C CA . ALA A 1 88 ? 2.152 -6.377 8.413 1.00 93.12 88 ALA A CA 1
ATOM 704 C C . ALA A 1 88 ? 1.723 -6.056 9.857 1.00 93.12 88 ALA A C 1
ATOM 706 O O . ALA A 1 88 ? 0.807 -6.692 10.384 1.00 93.12 88 ALA A O 1
ATOM 707 N N . ALA A 1 89 ? 2.352 -5.061 10.493 1.00 94.25 89 ALA A N 1
ATOM 708 C CA . ALA A 1 89 ? 2.032 -4.671 11.860 1.00 94.25 89 ALA A CA 1
ATOM 709 C C . ALA A 1 89 ? 0.643 -4.023 11.940 1.00 94.25 89 ALA A C 1
ATOM 711 O O . ALA A 1 89 ? -0.157 -4.382 12.806 1.00 94.25 89 ALA A O 1
ATOM 712 N N . VAL A 1 90 ? 0.321 -3.109 11.020 1.00 95.06 90 VAL A N 1
ATOM 713 C CA . VAL A 1 90 ? -1.016 -2.502 10.949 1.00 95.06 90 VAL A CA 1
ATOM 714 C C . VAL A 1 90 ? -2.077 -3.544 10.593 1.00 95.06 90 VAL A C 1
ATOM 716 O O . VAL A 1 90 ? -3.117 -3.588 11.250 1.00 95.06 90 VAL A O 1
ATOM 719 N N . HIS A 1 91 ? -1.795 -4.447 9.648 1.00 94.81 91 HIS A N 1
ATOM 720 C CA . HIS A 1 91 ? -2.707 -5.547 9.310 1.00 94.81 91 HIS A CA 1
ATOM 721 C C . HIS A 1 91 ? -3.018 -6.432 10.522 1.00 94.81 91 HIS A C 1
ATOM 723 O O . HIS A 1 91 ? -4.180 -6.753 10.768 1.00 94.81 91 HIS A O 1
ATOM 729 N N . GLN A 1 92 ? -1.999 -6.795 11.308 1.00 96.94 92 GLN A N 1
ATOM 730 C CA . GLN A 1 92 ? -2.191 -7.578 12.526 1.00 96.94 92 GLN A CA 1
ATOM 731 C C . GLN A 1 92 ? -3.055 -6.827 13.545 1.00 96.94 92 GLN A C 1
ATOM 733 O O . GLN A 1 92 ? -3.952 -7.427 14.134 1.00 96.94 92 GLN A O 1
ATOM 738 N N . ARG A 1 93 ? -2.825 -5.520 13.731 1.00 96.62 93 ARG A N 1
ATOM 739 C CA . ARG A 1 93 ? -3.624 -4.692 14.647 1.00 96.62 93 ARG A CA 1
ATOM 740 C C . ARG A 1 93 ? -5.092 -4.630 14.226 1.00 96.62 93 ARG A C 1
ATOM 742 O O . ARG A 1 93 ? -5.953 -4.839 15.075 1.00 96.62 93 ARG A O 1
ATOM 749 N N . ILE A 1 94 ? -5.370 -4.417 12.938 1.00 96.00 94 ILE A N 1
ATOM 750 C CA . ILE A 1 94 ? -6.736 -4.413 12.389 1.00 96.00 94 ILE A CA 1
ATOM 751 C C . ILE A 1 94 ? -7.392 -5.790 12.562 1.00 96.00 94 ILE A C 1
ATOM 753 O O . ILE A 1 94 ? -8.521 -5.877 13.033 1.00 96.00 94 ILE A O 1
ATOM 757 N N . ALA A 1 95 ? -6.676 -6.874 12.250 1.00 96.50 95 ALA A N 1
ATOM 758 C CA . ALA A 1 95 ? -7.188 -8.237 12.403 1.00 96.50 95 ALA A CA 1
ATOM 759 C C . ALA A 1 95 ? -7.451 -8.625 13.870 1.00 96.50 95 ALA A C 1
ATOM 761 O O . ALA A 1 95 ? -8.285 -9.485 14.137 1.00 96.50 95 ALA A O 1
ATOM 762 N N . SER A 1 96 ? -6.742 -8.000 14.815 1.00 96.94 96 SER A N 1
ATOM 763 C CA . SER A 1 96 ? -6.933 -8.200 16.255 1.00 96.94 96 SER A CA 1
ATOM 764 C C . SER A 1 96 ? -8.019 -7.322 16.879 1.00 96.94 96 SER A C 1
ATOM 766 O O . SER A 1 96 ? -8.199 -7.379 18.096 1.00 96.94 96 SER A O 1
ATOM 768 N N . LEU A 1 97 ? -8.719 -6.495 16.091 1.00 97.25 97 LEU A N 1
ATOM 769 C CA . LEU A 1 97 ? -9.792 -5.667 16.629 1.00 97.25 97 LEU A CA 1
ATOM 770 C C . LEU A 1 97 ? -10.893 -6.556 17.235 1.00 97.25 97 LEU A C 1
ATOM 772 O O . LEU A 1 97 ? -11.319 -7.521 16.594 1.00 97.25 97 LEU A O 1
ATOM 776 N N . PRO A 1 98 ? -11.365 -6.241 18.454 1.00 96.25 98 PRO A N 1
ATOM 777 C CA . PRO A 1 98 ? -12.408 -7.014 19.116 1.00 96.25 98 PRO A CA 1
ATOM 778 C C . PRO A 1 98 ? -13.706 -7.039 18.295 1.00 96.25 98 PRO A C 1
ATOM 780 O O . PRO A 1 98 ? -13.971 -6.145 17.489 1.00 96.25 98 PRO A O 1
ATOM 783 N N . ILE A 1 99 ? -14.536 -8.065 18.484 1.00 94.69 99 ILE A N 1
ATOM 784 C CA . ILE A 1 99 ? -15.822 -8.152 17.772 1.00 94.69 99 ILE A CA 1
ATOM 785 C C . ILE A 1 99 ? -16.814 -7.111 18.300 1.00 94.69 99 ILE A C 1
ATOM 787 O O . ILE A 1 99 ? -17.659 -6.614 17.564 1.00 94.69 99 ILE A O 1
ATOM 791 N N . GLU A 1 100 ? -16.653 -6.714 19.558 1.00 94.94 100 GLU A N 1
ATOM 792 C CA . GLU A 1 100 ? -17.452 -5.709 20.247 1.00 94.94 100 GLU A CA 1
ATOM 793 C C . GLU A 1 100 ? -17.365 -4.328 19.579 1.00 94.94 100 GLU A C 1
ATOM 795 O O . GLU A 1 100 ? -18.329 -3.573 19.640 1.00 94.94 100 GLU A O 1
ATOM 800 N N . VAL A 1 101 ? -16.255 -4.003 18.898 1.00 96.62 101 VAL A N 1
ATOM 801 C CA . VAL A 1 101 ? -16.123 -2.742 18.137 1.00 96.62 101 VAL A CA 1
ATOM 802 C C . VAL A 1 101 ? -16.665 -2.840 16.705 1.00 96.62 101 VAL A C 1
ATOM 804 O O . VAL A 1 101 ? -16.618 -1.862 15.965 1.00 96.62 101 VAL A O 1
ATOM 807 N N . GLN A 1 102 ? -17.163 -4.011 16.298 1.00 94.50 102 GLN A N 1
ATOM 808 C CA . GLN A 1 102 ? -17.632 -4.296 14.935 1.00 94.50 102 GLN A CA 1
ATOM 809 C C . GLN A 1 102 ? -19.119 -4.676 14.892 1.00 94.50 102 GLN A C 1
ATOM 811 O O . GLN A 1 102 ? -19.793 -4.396 13.902 1.00 94.50 102 GLN A O 1
ATOM 816 N N . ASP A 1 103 ? -19.639 -5.307 15.947 1.00 96.19 103 ASP A N 1
ATOM 817 C CA . ASP A 1 103 ? -20.994 -5.852 16.002 1.00 96.19 103 ASP A CA 1
ATOM 818 C C . ASP A 1 103 ? -21.889 -5.078 16.983 1.00 96.19 103 ASP A C 1
ATOM 820 O O . ASP A 1 103 ? -21.792 -5.203 18.205 1.00 96.19 103 ASP A O 1
ATOM 824 N N . VAL A 1 104 ? -22.827 -4.313 16.422 1.00 95.56 104 VAL A N 1
ATOM 825 C CA . VAL A 1 104 ? -23.796 -3.488 17.163 1.00 95.56 104 VAL A CA 1
ATOM 826 C C . VAL A 1 104 ? -24.741 -4.335 18.027 1.00 95.56 104 VAL A C 1
ATOM 828 O O . VAL A 1 104 ? -25.243 -3.847 19.038 1.00 95.56 104 VAL A O 1
ATOM 831 N N . SER A 1 105 ? -24.967 -5.610 17.690 1.00 96.19 105 SER A N 1
ATOM 832 C CA . SER A 1 105 ? -25.844 -6.494 18.474 1.00 96.19 105 SER A CA 1
ATOM 833 C C . SER A 1 105 ? -25.290 -6.822 19.865 1.00 96.19 105 SER A C 1
ATOM 835 O O . SER A 1 105 ? -26.025 -7.274 20.742 1.00 96.19 105 SER A O 1
ATOM 837 N N . LEU A 1 106 ? -23.999 -6.569 20.097 1.00 95.31 106 LEU A N 1
ATOM 838 C CA . LEU A 1 106 ? -23.343 -6.804 21.380 1.00 95.31 106 LEU A CA 1
ATOM 839 C C . LEU A 1 106 ? -23.527 -5.648 22.373 1.00 95.31 106 LEU A C 1
ATOM 841 O O . LEU A 1 106 ? -23.198 -5.820 23.548 1.00 95.31 106 LEU A O 1
ATOM 845 N N . LEU A 1 107 ? -24.091 -4.510 21.948 1.00 95.50 107 LEU A N 1
ATOM 846 C CA . LEU A 1 107 ? -24.301 -3.344 22.816 1.00 95.50 107 LEU A CA 1
ATOM 847 C C . LEU A 1 107 ? -25.235 -3.635 23.996 1.00 95.50 107 LEU A C 1
ATOM 849 O O . LEU A 1 107 ? -25.019 -3.095 25.078 1.00 95.50 107 LEU A O 1
ATOM 853 N N . ASP A 1 108 ? -26.200 -4.545 23.836 1.00 95.31 108 ASP A N 1
ATOM 854 C CA . ASP A 1 108 ? -27.119 -4.957 24.909 1.00 95.31 108 ASP A CA 1
ATOM 855 C C . ASP A 1 108 ? -26.396 -5.610 26.106 1.00 95.31 108 ASP A C 1
ATOM 857 O O . ASP A 1 108 ? -26.970 -5.754 27.186 1.00 95.31 108 ASP A O 1
ATOM 8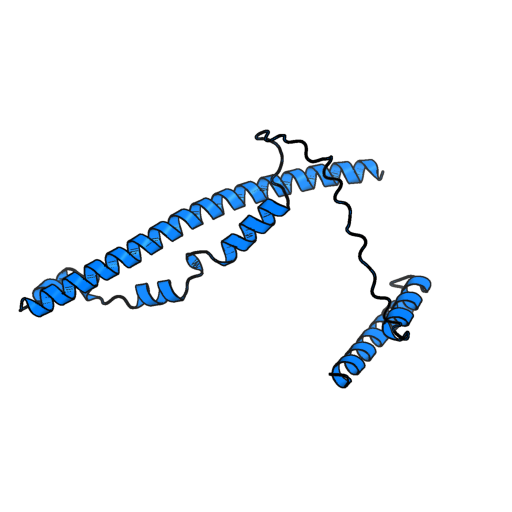61 N N . ARG A 1 109 ? -25.130 -6.021 25.935 1.00 93.88 109 ARG A N 1
ATOM 862 C CA . ARG A 1 109 ? -24.294 -6.611 26.995 1.00 93.88 109 ARG A CA 1
ATOM 863 C C . ARG A 1 109 ? -23.614 -5.566 27.882 1.00 93.88 109 ARG A C 1
ATOM 865 O O . ARG A 1 109 ? -23.027 -5.938 28.895 1.00 93.88 109 ARG A O 1
ATOM 872 N N . ILE A 1 110 ? -23.674 -4.288 27.513 1.00 95.69 110 ILE A N 1
ATOM 873 C CA . ILE A 1 110 ? -23.108 -3.184 28.287 1.00 95.69 110 ILE A CA 1
ATOM 874 C C . ILE A 1 110 ? -24.106 -2.791 29.373 1.00 95.69 110 ILE A C 1
ATOM 876 O O . ILE A 1 110 ? -25.136 -2.172 29.112 1.00 95.69 110 ILE A O 1
ATOM 880 N N . THR A 1 111 ? -23.810 -3.183 30.608 1.00 96.38 111 THR A N 1
ATOM 881 C CA . THR A 1 111 ? -24.726 -3.009 31.748 1.00 96.38 111 THR A CA 1
ATOM 882 C C . THR A 1 111 ? -24.357 -1.851 32.666 1.00 96.38 111 THR A C 1
ATOM 884 O O . THR A 1 111 ? -25.109 -1.528 33.585 1.00 96.38 111 THR A O 1
ATOM 887 N N . ASP A 1 112 ? -23.202 -1.232 32.450 1.00 97.94 112 ASP A N 1
ATOM 888 C CA . ASP A 1 112 ? -22.659 -0.199 33.318 1.00 97.94 112 ASP A CA 1
ATOM 889 C C . ASP A 1 112 ? -21.903 0.865 32.515 1.00 97.94 112 ASP A C 1
ATOM 891 O O . ASP A 1 112 ? -21.525 0.683 31.358 1.00 97.94 112 ASP A O 1
ATOM 895 N N . LYS A 1 113 ? -21.720 2.024 33.147 1.00 97.12 113 LYS A N 1
ATOM 896 C CA . LYS A 1 113 ? -21.100 3.185 32.510 1.00 97.12 113 LYS A CA 1
ATOM 897 C C . LYS A 1 113 ? -19.615 2.957 32.204 1.00 97.12 113 LYS A C 1
ATOM 899 O O . LYS A 1 113 ? -19.145 3.444 31.183 1.00 97.12 113 LYS A O 1
ATOM 904 N N . GLU A 1 114 ? -18.895 2.237 33.062 1.00 97.88 114 GLU A N 1
ATOM 905 C CA . GLU A 1 114 ? -17.453 2.015 32.914 1.00 97.88 114 GLU A CA 1
ATOM 906 C C . GLU A 1 114 ? -17.159 1.118 31.703 1.00 97.88 114 GLU A C 1
ATOM 908 O O . GLU A 1 114 ? -16.327 1.465 30.864 1.00 97.88 114 GLU A O 1
ATOM 913 N N . SER A 1 115 ? -17.897 0.015 31.544 1.00 96.31 115 SER A N 1
ATOM 914 C CA . SER A 1 115 ? -17.780 -0.857 30.370 1.00 96.31 115 SER A CA 1
ATOM 915 C C . SER A 1 115 ? -18.178 -0.144 29.073 1.00 96.31 115 SER A C 1
ATOM 917 O O . SER A 1 115 ? -17.521 -0.330 28.046 1.00 96.31 115 SER A O 1
ATOM 919 N N . GLY A 1 116 ? -19.186 0.733 29.121 1.00 97.44 116 GLY A N 1
ATOM 920 C CA . GLY A 1 116 ? -19.568 1.583 27.992 1.00 97.44 116 GLY A CA 1
ATOM 921 C C . GLY A 1 116 ? -18.487 2.594 27.596 1.00 97.44 116 GLY A C 1
ATOM 922 O O . GLY A 1 116 ? -18.186 2.737 26.412 1.00 97.44 116 GLY A O 1
ATOM 923 N N . GLU A 1 117 ? -17.860 3.262 28.567 1.00 98.12 117 GLU A N 1
ATOM 924 C CA . GLU A 1 117 ? -16.743 4.187 28.323 1.00 98.12 117 GLU A CA 1
ATOM 925 C C . GLU A 1 117 ? -15.521 3.459 27.743 1.00 98.12 117 GLU A C 1
ATOM 927 O O . GLU A 1 117 ? -14.896 3.949 26.797 1.00 98.12 117 GLU A O 1
ATOM 932 N N . GLN A 1 118 ? -15.214 2.260 28.246 1.00 96.94 118 GLN A N 1
ATOM 933 C CA . GLN A 1 118 ? -14.129 1.433 27.722 1.00 96.94 118 GLN A CA 1
ATOM 934 C C . GLN A 1 118 ? -14.397 0.995 26.276 1.00 96.94 118 GLN A C 1
ATOM 936 O O . GLN A 1 118 ? -13.491 1.060 25.442 1.00 96.94 118 GLN A O 1
ATOM 941 N N . LEU A 1 119 ? -15.629 0.582 25.956 1.00 97.12 119 LEU A N 1
ATOM 942 C CA . LEU A 1 119 ? -16.011 0.245 24.586 1.00 97.12 119 LEU A CA 1
ATOM 943 C C . LEU A 1 119 ? -15.924 1.466 23.667 1.00 97.12 119 LEU A C 1
ATOM 945 O O . LEU A 1 119 ? -15.342 1.357 22.592 1.00 97.12 119 LEU A O 1
ATOM 949 N N . SER A 1 120 ? -16.431 2.623 24.104 1.00 97.81 120 SER A N 1
ATOM 950 C CA . SER A 1 120 ? -16.353 3.876 23.340 1.00 97.81 120 SER A CA 1
ATOM 951 C C . SER A 1 120 ? -14.912 4.197 22.960 1.00 97.81 120 SER A C 1
ATOM 953 O O . SER A 1 120 ? -14.625 4.435 21.792 1.00 97.81 120 SER A O 1
ATOM 955 N N . LYS A 1 121 ? -13.986 4.113 23.921 1.00 98.12 121 LYS A N 1
ATOM 956 C CA . LYS A 1 121 ? -12.565 4.349 23.661 1.00 98.12 121 LYS A CA 1
ATOM 957 C C . LYS A 1 121 ? -11.985 3.355 22.650 1.00 98.12 121 LYS A C 1
ATOM 959 O O . LYS A 1 121 ? -11.250 3.757 21.756 1.00 98.12 121 LYS A O 1
ATOM 964 N N . MET A 1 122 ? -12.315 2.067 22.772 1.00 97.31 122 MET A N 1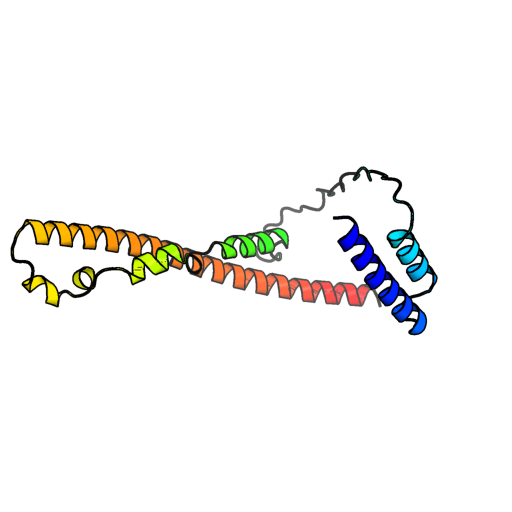
ATOM 965 C CA . MET A 1 122 ? -11.851 1.055 21.816 1.00 97.31 122 MET A CA 1
ATOM 966 C C . MET A 1 122 ? -12.399 1.297 20.404 1.00 97.31 122 MET A C 1
ATOM 968 O O . MET A 1 122 ? -11.670 1.095 19.435 1.00 97.31 122 MET A O 1
ATOM 972 N N . VAL A 1 123 ? -13.656 1.738 20.281 1.00 98.12 123 VAL A N 1
ATOM 973 C CA . VAL A 1 123 ? -14.258 2.125 18.996 1.00 98.12 123 VAL A CA 1
ATOM 974 C C . VAL A 1 123 ? -13.537 3.338 18.412 1.00 98.12 123 VAL A C 1
ATOM 976 O O . VAL A 1 123 ? -13.152 3.292 17.247 1.00 98.12 123 VAL A O 1
ATOM 979 N N . ASP A 1 124 ? -13.287 4.381 19.206 1.00 98.25 124 ASP A N 1
ATOM 980 C CA . ASP A 1 124 ? -12.580 5.585 18.753 1.00 98.25 124 ASP A CA 1
ATOM 981 C C . ASP A 1 124 ? -11.164 5.252 18.250 1.00 98.25 124 ASP A C 1
ATOM 983 O O . ASP A 1 124 ? -10.780 5.644 17.143 1.00 98.25 124 ASP A O 1
ATOM 987 N N . ASP A 1 125 ? -10.413 4.455 19.017 1.00 97.56 125 ASP A N 1
ATOM 988 C CA . ASP A 1 125 ? -9.069 3.997 18.650 1.00 97.56 125 ASP A CA 1
ATOM 989 C C . ASP A 1 125 ? -9.092 3.158 17.354 1.00 97.56 125 ASP A C 1
ATOM 991 O O . ASP A 1 125 ? -8.240 3.328 16.472 1.00 97.56 125 ASP A O 1
ATOM 995 N N . ALA A 1 126 ? -10.080 2.267 17.204 1.00 98.12 126 ALA A N 1
ATOM 996 C CA . ALA A 1 126 ? -10.270 1.459 16.001 1.00 98.12 126 ALA A CA 1
ATOM 997 C C . ALA A 1 126 ? -10.633 2.321 14.780 1.00 98.12 126 ALA A C 1
ATOM 999 O O . ALA A 1 126 ? -10.079 2.121 13.697 1.00 98.12 126 ALA A O 1
ATOM 1000 N N . CYS A 1 127 ? -11.514 3.310 14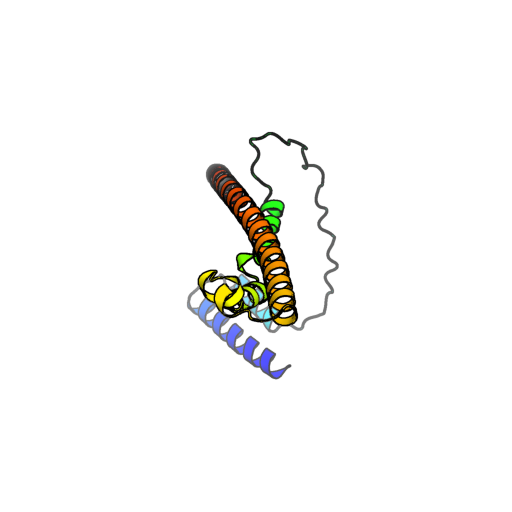.948 1.00 97.94 127 CYS A N 1
ATOM 1001 C CA . CYS A 1 127 ? -11.887 4.254 13.899 1.00 97.94 127 CYS A CA 1
ATOM 1002 C C . CYS A 1 127 ? -10.682 5.064 13.418 1.00 97.94 127 CYS A C 1
ATOM 1004 O O . CYS A 1 127 ? -10.482 5.190 12.209 1.00 97.94 127 CYS A O 1
ATOM 1006 N N . MET A 1 128 ? -9.854 5.568 14.337 1.00 97.88 128 MET A N 1
ATOM 1007 C CA . MET A 1 128 ? -8.629 6.285 13.980 1.00 97.88 128 MET A CA 1
ATOM 1008 C C . MET A 1 128 ? -7.648 5.396 13.208 1.00 97.88 128 MET A C 1
ATOM 1010 O O . MET A 1 128 ? -7.125 5.821 12.177 1.00 97.88 128 MET A O 1
ATOM 1014 N N . LEU A 1 129 ? -7.430 4.158 13.664 1.00 97.12 129 LEU A N 1
ATOM 1015 C CA . LEU A 1 129 ? -6.560 3.191 12.988 1.00 97.12 129 LEU A CA 1
ATOM 1016 C C . LEU A 1 129 ? -7.035 2.894 11.558 1.00 97.12 129 LEU A C 1
ATOM 1018 O O . LEU A 1 129 ? -6.234 2.904 10.625 1.00 97.12 129 LEU A O 1
ATOM 1022 N N . LEU A 1 130 ? -8.334 2.633 11.384 1.00 97.19 130 LEU A N 1
ATOM 1023 C CA . LEU A 1 130 ? -8.917 2.331 10.077 1.00 97.19 130 LEU A CA 1
ATOM 1024 C C . LEU A 1 130 ? -8.891 3.545 9.146 1.00 97.19 130 LEU A C 1
ATOM 1026 O O . LEU A 1 130 ? -8.627 3.388 7.957 1.00 97.19 130 LEU A O 1
ATOM 1030 N N . ALA A 1 131 ? -9.139 4.748 9.666 1.00 97.69 131 ALA A N 1
ATOM 1031 C CA . ALA A 1 131 ? -9.071 5.974 8.880 1.00 97.69 131 ALA A CA 1
ATOM 1032 C C . ALA A 1 131 ? -7.646 6.246 8.370 1.00 97.69 131 ALA A C 1
ATOM 1034 O O . ALA A 1 131 ? -7.476 6.519 7.181 1.00 97.69 131 ALA A O 1
ATOM 1035 N N . ASP A 1 132 ? -6.632 6.116 9.233 1.00 96.25 132 ASP A N 1
ATOM 1036 C CA . ASP A 1 132 ? -5.222 6.266 8.849 1.00 96.25 132 ASP A CA 1
ATOM 1037 C C . ASP A 1 132 ? -4.816 5.229 7.795 1.00 96.25 132 ASP A C 1
ATOM 1039 O O . ASP A 1 132 ? -4.308 5.581 6.728 1.00 96.25 132 ASP A O 1
ATOM 1043 N N . TYR A 1 133 ? -5.124 3.951 8.041 1.00 96.81 133 TYR A N 1
ATOM 1044 C CA . TYR A 1 133 ? -4.809 2.877 7.101 1.00 96.81 133 TYR A CA 1
ATOM 1045 C C . TYR A 1 133 ? -5.503 3.065 5.746 1.00 96.81 133 TYR A C 1
ATOM 1047 O O . TYR A 1 133 ? -4.848 2.978 4.710 1.00 96.81 133 TYR A O 1
ATOM 1055 N N . ASN A 1 134 ? -6.802 3.382 5.729 1.00 96.00 134 ASN A N 1
ATOM 1056 C CA . ASN A 1 134 ? -7.544 3.613 4.487 1.00 96.00 134 ASN A CA 1
ATOM 1057 C C . ASN A 1 134 ? -7.016 4.832 3.720 1.00 96.00 134 ASN A C 1
ATOM 1059 O O . ASN A 1 134 ? -6.957 4.796 2.492 1.00 96.00 134 ASN A O 1
ATOM 1063 N N . GLY A 1 135 ? -6.602 5.891 4.424 1.00 96.44 135 GLY A N 1
ATOM 1064 C CA . GLY A 1 135 ? -5.959 7.054 3.815 1.00 96.44 135 GLY A CA 1
ATOM 1065 C C . GLY A 1 135 ? -4.627 6.696 3.155 1.00 96.44 135 GLY A C 1
ATOM 1066 O O . GLY A 1 135 ? -4.408 7.018 1.986 1.00 96.44 135 GLY A O 1
ATOM 1067 N N . ARG A 1 136 ? -3.766 5.959 3.868 1.00 95.12 136 ARG A N 1
ATOM 1068 C CA . ARG A 1 136 ? -2.488 5.458 3.334 1.00 95.12 136 ARG A CA 1
ATOM 1069 C C . ARG A 1 136 ? -2.691 4.507 2.149 1.00 95.12 136 ARG A C 1
ATOM 1071 O O . ARG A 1 136 ? -1.968 4.606 1.162 1.00 95.12 136 ARG A O 1
ATOM 1078 N N . LEU A 1 137 ? -3.689 3.625 2.213 1.00 95.44 137 LEU A N 1
ATOM 1079 C CA . LEU A 1 137 ? -4.018 2.693 1.133 1.00 95.44 137 LEU A CA 1
ATOM 1080 C C . LEU A 1 137 ? -4.557 3.418 -0.108 1.00 95.44 137 LEU A C 1
ATOM 1082 O O . LEU A 1 137 ? -4.215 3.053 -1.230 1.00 95.44 137 LEU A O 1
ATOM 1086 N N . ALA A 1 138 ? -5.378 4.454 0.071 1.00 96.50 138 ALA A N 1
ATOM 1087 C CA . ALA A 1 138 ? -5.867 5.268 -1.039 1.00 96.50 138 ALA A CA 1
ATOM 1088 C C . ALA A 1 138 ? -4.717 5.988 -1.763 1.00 96.50 138 ALA A C 1
ATOM 1090 O O . ALA A 1 138 ? -4.660 5.943 -2.992 1.00 96.50 138 ALA A O 1
ATOM 1091 N N . ALA A 1 139 ? -3.778 6.575 -1.010 1.00 94.38 139 ALA A N 1
ATOM 1092 C CA . ALA A 1 139 ? -2.574 7.190 -1.571 1.00 94.38 139 ALA A CA 1
ATOM 1093 C C . ALA A 1 139 ? -1.735 6.167 -2.356 1.00 94.38 139 ALA A C 1
ATOM 1095 O O . ALA A 1 139 ? -1.420 6.390 -3.522 1.00 94.38 139 ALA A O 1
ATOM 1096 N N . GLU A 1 140 ? -1.492 4.988 -1.773 1.00 95.06 140 GLU A N 1
ATOM 1097 C CA . GLU A 1 140 ? -0.780 3.900 -2.448 1.00 95.06 140 GLU A CA 1
ATOM 1098 C C . GLU A 1 140 ? -1.451 3.489 -3.771 1.00 95.06 140 GLU A C 1
ATOM 1100 O O . GLU A 1 140 ? -0.775 3.233 -4.770 1.00 95.06 140 GLU A O 1
ATOM 1105 N N . ILE A 1 141 ? -2.783 3.394 -3.804 1.00 95.38 141 ILE A N 1
ATOM 1106 C CA . ILE A 1 141 ? -3.517 3.051 -5.027 1.00 95.38 141 ILE A CA 1
ATOM 1107 C C . ILE A 1 141 ? -3.251 4.089 -6.126 1.00 95.38 141 ILE A C 1
ATOM 1109 O O . ILE A 1 141 ? -3.081 3.714 -7.292 1.00 95.38 141 ILE A O 1
ATOM 1113 N N . ASP A 1 142 ? -3.220 5.375 -5.787 1.00 95.44 142 ASP A N 1
ATOM 1114 C CA . ASP A 1 142 ? -2.947 6.433 -6.757 1.00 95.44 142 ASP A CA 1
ATOM 1115 C C . ASP A 1 142 ? -1.485 6.429 -7.221 1.00 95.44 142 ASP A C 1
ATOM 1117 O O . ASP A 1 142 ? -1.243 6.508 -8.433 1.00 95.44 142 ASP A O 1
ATOM 1121 N N . ASP A 1 143 ? -0.537 6.181 -6.316 1.00 94.25 143 ASP A N 1
ATOM 1122 C CA . ASP A 1 143 ? 0.881 5.997 -6.644 1.00 94.25 143 ASP A CA 1
ATOM 1123 C C . ASP A 1 143 ? 1.079 4.817 -7.611 1.00 94.25 143 ASP A C 1
ATOM 1125 O O . ASP A 1 143 ? 1.753 4.939 -8.638 1.00 94.25 143 ASP A O 1
ATOM 1129 N N . ARG A 1 144 ? 0.408 3.679 -7.376 1.00 95.94 144 ARG A N 1
ATOM 1130 C CA . ARG A 1 144 ? 0.444 2.509 -8.277 1.00 95.94 144 ARG A CA 1
ATOM 1131 C C . ARG A 1 144 ? -0.125 2.821 -9.661 1.00 95.94 144 ARG A C 1
ATOM 1133 O O . ARG A 1 144 ? 0.420 2.363 -10.672 1.00 95.94 144 ARG A O 1
ATOM 1140 N N . LYS A 1 145 ? -1.212 3.597 -9.745 1.00 96.06 145 LYS A N 1
ATOM 1141 C CA . LYS A 1 145 ? -1.773 4.037 -11.037 1.00 96.06 145 LYS A CA 1
ATOM 1142 C C . LYS A 1 145 ? -0.800 4.947 -11.779 1.00 96.06 145 LYS A C 1
ATOM 1144 O O . LYS A 1 145 ? -0.696 4.845 -13.002 1.00 96.06 145 LYS A O 1
ATOM 1149 N N . GLN A 1 146 ? -0.129 5.852 -11.072 1.00 94.00 146 GLN A N 1
ATOM 1150 C CA . GLN A 1 146 ? 0.884 6.723 -11.658 1.00 94.00 146 GLN A CA 1
ATOM 1151 C C . GLN A 1 146 ? 2.083 5.912 -12.150 1.00 94.00 146 GLN A C 1
ATOM 1153 O O . GLN A 1 146 ? 2.469 6.050 -13.309 1.00 94.00 146 GLN A O 1
ATOM 1158 N N . LEU A 1 147 ? 2.605 5.003 -11.328 1.00 94.19 147 LEU A N 1
ATOM 1159 C CA . LEU A 1 147 ? 3.705 4.118 -11.695 1.00 94.19 147 LEU A CA 1
ATOM 1160 C C . LEU A 1 147 ? 3.368 3.265 -12.924 1.00 94.19 147 LEU A C 1
ATOM 1162 O O . LEU A 1 147 ? 4.195 3.111 -13.817 1.00 94.19 147 LEU A O 1
ATOM 1166 N N . THR A 1 148 ? 2.137 2.758 -13.021 1.00 95.50 148 THR A N 1
ATOM 1167 C CA . THR A 1 148 ? 1.676 1.997 -14.195 1.00 95.50 148 THR A CA 1
ATOM 1168 C C . THR A 1 148 ? 1.743 2.833 -15.477 1.00 95.50 148 THR A C 1
ATOM 1170 O O . THR A 1 148 ? 2.180 2.339 -16.522 1.00 95.50 148 THR A O 1
ATOM 1173 N N . ARG A 1 149 ? 1.347 4.112 -15.408 1.00 93.81 149 ARG A N 1
ATOM 1174 C CA . ARG A 1 149 ? 1.479 5.052 -16.533 1.00 93.81 149 ARG A CA 1
ATOM 1175 C C . ARG A 1 149 ? 2.951 5.295 -16.866 1.00 93.81 149 ARG A C 1
ATOM 1177 O O . ARG A 1 149 ? 3.337 5.102 -18.014 1.00 93.81 149 ARG A O 1
ATOM 1184 N N . MET A 1 150 ? 3.778 5.584 -15.858 1.00 92.94 150 MET A N 1
ATOM 1185 C CA . MET A 1 150 ? 5.220 5.793 -16.036 1.00 92.94 150 MET A CA 1
ATOM 1186 C C . MET A 1 150 ? 5.905 4.593 -16.698 1.00 92.94 150 MET A C 1
ATOM 1188 O O . MET A 1 150 ? 6.682 4.771 -17.630 1.00 92.94 150 MET A O 1
ATOM 1192 N N . LEU A 1 151 ? 5.598 3.368 -16.263 1.00 94.38 151 LEU A N 1
ATOM 1193 C CA . LEU A 1 151 ? 6.129 2.139 -16.859 1.00 94.38 151 LEU A CA 1
ATOM 1194 C C . LEU A 1 151 ? 5.712 1.987 -18.324 1.00 94.38 151 LEU A C 1
ATOM 1196 O O . LEU A 1 151 ? 6.530 1.610 -19.160 1.00 94.38 151 LEU A O 1
ATOM 1200 N N . SER A 1 152 ? 4.452 2.291 -18.636 1.00 92.81 152 SER A N 1
ATOM 1201 C CA . SER A 1 152 ? 3.927 2.202 -20.002 1.00 92.81 152 SER A CA 1
ATOM 1202 C C . SER A 1 152 ? 4.640 3.181 -20.938 1.00 92.81 152 SER A C 1
ATOM 1204 O O . SER A 1 152 ? 5.089 2.786 -22.016 1.00 92.81 152 SER A O 1
ATOM 1206 N N . ASP A 1 153 ? 4.807 4.431 -20.502 1.00 90.94 153 ASP A N 1
ATOM 1207 C CA . ASP A 1 153 ? 5.510 5.465 -21.266 1.00 90.94 153 ASP A CA 1
ATOM 1208 C C . ASP A 1 153 ? 7.000 5.154 -21.418 1.00 90.94 153 ASP A C 1
ATOM 1210 O O . ASP A 1 153 ? 7.549 5.243 -22.517 1.00 90.94 153 ASP A O 1
ATOM 1214 N N . PHE A 1 154 ? 7.644 4.706 -20.341 1.00 92.00 154 PHE A N 1
ATOM 1215 C CA . PHE A 1 154 ? 9.051 4.324 -20.356 1.00 92.00 154 PHE A CA 1
ATOM 1216 C C . PHE A 1 154 ? 9.324 3.169 -21.327 1.00 92.00 154 PHE A C 1
ATOM 1218 O O . PHE A 1 154 ? 10.242 3.247 -22.143 1.00 92.00 154 PHE A O 1
ATOM 1225 N N . LEU A 1 155 ? 8.503 2.113 -21.291 1.00 92.44 155 LEU A N 1
ATOM 1226 C CA . LEU A 1 155 ? 8.636 0.968 -22.196 1.00 92.44 155 LEU A CA 1
ATOM 1227 C C . LEU A 1 155 ? 8.402 1.352 -23.658 1.00 92.44 155 LEU A C 1
ATOM 1229 O O . LEU A 1 155 ? 9.100 0.844 -24.537 1.00 92.44 155 LEU A O 1
ATOM 1233 N N . ARG A 1 156 ? 7.435 2.235 -23.931 1.00 92.81 156 ARG A N 1
ATOM 1234 C CA . ARG A 1 156 ? 7.190 2.757 -25.281 1.00 92.81 156 ARG A CA 1
ATOM 1235 C C . ARG A 1 156 ? 8.435 3.462 -25.816 1.00 92.81 156 ARG A C 1
ATOM 1237 O O . ARG A 1 156 ? 8.933 3.083 -26.874 1.00 92.81 156 ARG A O 1
ATOM 1244 N N . CYS A 1 157 ? 8.982 4.406 -25.057 1.00 89.75 157 CYS A N 1
ATOM 1245 C CA . CYS A 1 157 ? 10.151 5.163 -25.494 1.00 89.75 157 CYS A CA 1
ATOM 1246 C C . CYS A 1 157 ? 11.423 4.310 -25.574 1.00 89.75 157 CYS A C 1
ATOM 1248 O O . CYS A 1 157 ? 12.232 4.517 -26.475 1.00 89.75 157 CYS A O 1
ATOM 1250 N N . GLN A 1 158 ? 11.597 3.306 -24.706 1.00 91.50 158 GLN A N 1
ATOM 1251 C CA . GLN A 1 158 ? 12.713 2.365 -24.849 1.00 91.50 158 GLN A CA 1
ATOM 1252 C C . GLN A 1 158 ? 12.645 1.563 -26.153 1.00 91.50 158 GLN A C 1
ATOM 1254 O O . GLN A 1 158 ? 13.682 1.351 -26.777 1.00 91.50 158 GLN A O 1
ATOM 1259 N N . LYS A 1 159 ? 11.451 1.135 -26.584 1.00 92.94 159 LYS A N 1
ATOM 1260 C CA . LYS A 1 159 ? 11.278 0.428 -27.865 1.00 92.94 159 LYS A CA 1
ATOM 1261 C C . LYS A 1 159 ? 11.601 1.324 -29.058 1.00 92.94 159 LYS A C 1
ATOM 1263 O O . LYS A 1 159 ? 12.307 0.887 -29.959 1.00 92.94 159 LYS A O 1
ATOM 1268 N N . GLU A 1 160 ? 11.109 2.562 -29.046 1.00 92.88 160 GLU A N 1
ATOM 1269 C CA . GLU A 1 160 ? 11.399 3.562 -30.084 1.00 92.88 160 GLU A CA 1
ATOM 1270 C C . GLU A 1 160 ? 12.912 3.827 -30.177 1.00 92.88 160 GLU A C 1
ATOM 1272 O O . GLU A 1 160 ? 13.501 3.733 -31.252 1.00 92.88 160 GLU A O 1
ATOM 1277 N N . PHE A 1 161 ? 13.568 4.051 -29.034 1.00 90.19 161 PHE A N 1
ATOM 1278 C CA . PHE A 1 161 ? 15.013 4.271 -28.971 1.00 90.19 161 PHE A CA 1
ATOM 1279 C C . PHE A 1 161 ? 15.822 3.059 -29.443 1.00 90.19 161 PHE A C 1
ATOM 1281 O O . PHE A 1 161 ? 16.831 3.221 -30.128 1.00 90.19 161 PHE A O 1
ATOM 1288 N N . LEU A 1 162 ? 15.401 1.845 -29.081 1.00 92.62 162 LEU A N 1
ATOM 1289 C CA . LEU A 1 162 ? 16.057 0.616 -29.516 1.00 92.62 162 LEU A CA 1
ATOM 1290 C C . LEU A 1 162 ? 15.990 0.471 -31.042 1.00 92.62 162 LEU A C 1
ATOM 1292 O O . LEU A 1 162 ? 17.036 0.296 -31.661 1.00 92.62 162 LEU A O 1
ATOM 1296 N N . ALA A 1 163 ? 14.815 0.669 -31.644 1.00 94.25 163 ALA A N 1
ATOM 1297 C CA . ALA A 1 163 ? 14.647 0.623 -33.097 1.00 94.25 163 ALA A CA 1
ATOM 1298 C C . ALA A 1 163 ? 15.514 1.674 -33.822 1.00 94.25 163 ALA A C 1
ATOM 1300 O O . ALA A 1 163 ? 16.145 1.380 -34.836 1.00 94.25 163 ALA A O 1
ATOM 1301 N N . GLU A 1 164 ? 15.613 2.895 -33.281 1.00 94.00 164 GLU A N 1
ATOM 1302 C CA . GLU A 1 164 ? 16.509 3.921 -33.831 1.00 94.00 164 GLU A CA 1
ATOM 1303 C C . GLU A 1 164 ? 17.989 3.534 -33.749 1.00 94.00 164 GLU A C 1
ATOM 1305 O O . GLU A 1 164 ? 18.784 3.914 -34.612 1.00 94.00 164 GLU A O 1
ATOM 1310 N N . LYS A 1 165 ? 18.395 2.849 -32.677 1.00 92.75 165 LYS A N 1
ATOM 1311 C CA . LYS A 1 165 ? 19.781 2.409 -32.492 1.00 92.75 165 LYS A CA 1
ATOM 1312 C C . LYS A 1 165 ? 20.124 1.247 -33.409 1.00 92.75 165 LYS A C 1
ATOM 1314 O O . LYS A 1 165 ? 21.213 1.270 -33.971 1.00 92.75 165 LYS A O 1
ATOM 1319 N N . GLU A 1 166 ? 19.208 0.302 -33.591 1.00 93.88 166 GLU A N 1
ATOM 1320 C CA . GLU A 1 166 ? 19.344 -0.797 -34.551 1.00 93.88 166 GLU A CA 1
ATOM 1321 C C . GLU A 1 166 ? 19.517 -0.256 -35.975 1.00 93.88 166 GLU A C 1
ATOM 1323 O O . GLU A 1 166 ? 20.519 -0.559 -36.612 1.00 93.88 166 GLU A O 1
ATOM 1328 N N . HIS A 1 167 ? 18.657 0.669 -36.419 1.00 92.25 167 HIS A N 1
ATOM 1329 C CA . HIS A 1 167 ? 18.790 1.301 -37.740 1.00 92.25 167 HIS A CA 1
ATOM 1330 C C . HIS A 1 167 ? 20.112 2.079 -37.914 1.00 92.25 167 HIS A C 1
ATOM 1332 O O . HIS A 1 167 ? 20.584 2.265 -39.029 1.00 92.25 167 HIS A O 1
ATOM 1338 N N . LYS A 1 168 ? 20.716 2.607 -36.841 1.00 90.88 168 LYS A N 1
ATOM 1339 C CA . LYS A 1 168 ? 22.018 3.305 -36.922 1.00 90.88 168 LYS A CA 1
ATOM 1340 C C . LYS A 1 168 ? 23.216 2.353 -36.976 1.00 90.88 168 LYS A C 1
ATOM 1342 O O . LYS A 1 168 ? 24.320 2.821 -37.248 1.00 90.88 168 LYS A O 1
ATOM 1347 N N . LEU A 1 169 ? 23.025 1.088 -36.605 1.00 85.81 169 LEU A N 1
ATOM 1348 C CA . LEU A 1 169 ? 24.061 0.054 -36.611 1.00 85.81 169 LEU A CA 1
ATOM 1349 C C . LEU A 1 169 ? 24.120 -0.699 -37.950 1.00 85.81 169 LEU A C 1
ATOM 1351 O O . LEU A 1 169 ? 25.180 -1.241 -38.264 1.00 85.81 169 LEU A O 1
ATOM 1355 N N . GLU A 1 170 ? 23.012 -0.729 -38.697 1.00 62.50 170 GLU A N 1
ATOM 1356 C CA . GLU A 1 170 ? 22.920 -1.198 -40.093 1.00 62.50 170 GLU A CA 1
ATOM 1357 C C . GLU A 1 170 ? 23.542 -0.206 -41.090 1.00 62.50 170 GLU A C 1
ATOM 1359 O O . GLU A 1 170 ? 24.190 -0.686 -42.051 1.00 62.50 170 GLU A O 1
#

pLDDT: mean 84.42, std 18.55, range [35.25, 98.25]

Radius of gyration: 30.09 Å; chains: 1; bounding box: 76×48×73 Å

InterPro domains:
  IPR006569 CID domain [PS51391] (1-41)
  IPR008942 ENTH/VHS [G3DSA:1.25.40.90] (1-53)
  IPR032337 RPRD1A/B, C-terminal domain [PF16566] (72-170)

Sequence (170 aa):
NSESDESCKKHLGRVLSIWEERSVYENDVLEQLRQALYGDRKVRKRTYEQIKVDENNCSPRSSPTDPPQTTDLIRALQELENAASGDAAVHQRIASLPIEVQDVSLLDRITDKESGEQLSKMVDDACMLLADYNGRLAAEIDDRKQLTRMLSDFLRCQKEFLAEKEHKLE

Secondary structure (DSSP, 8-state):
-HHHHHHHHHHHHHHHHHHHHTT-S-HHHHHHHHHHHHS---------------GGG------TTSPPPHHHHHHHHHHHTT-GGG-HHHHHHHHT--GGGT-GGGGGG--SHHHHHHHHHHHHHHHHHHHHHHHHHHHHHHHHHHHHHHHHHHHHHHHHHHHHHHHHH-

Organism: Peucedramus taeniatus (NCBI:txid135441)

Foldseek 3Di:
DVVVLVVVLVVVVVVLVVCVVVVVDDPVVSVVVVCVSPPDDPPPPPPPPPPPPVPVVPDPPPDVQDADDPVVLVVLVVVLVPALVPCVVLVVVLVPQDVLLVDPVCVVVPPDDVVVVVSVVSNVVNVVSVVVSVVRNVVSVVSVVVSVVNVVRNVVVVVVVVVVVVVVVD